Protein AF-A0A2T5E1T7-F1 (afdb_monomer)

Organism: Vibrio splendidus (NCBI:txid29497)

Sequence (67 aa):
MELPNLEEFRMVGVAFPLVDPSELPPKWERVFDEFMRGQSVPHPIYVYAHGWNSFCVRVKQGDIKID

Radius of gyration: 11.61 Å; Cα contacts (8 Å, |Δi|>4): 65; chains: 1; bounding box: 28×24×32 Å

Mean predicted aligned error: 3.51 Å

Foldseek 3Di:
DDDDDWDWDDDPPDPATKTFLVPD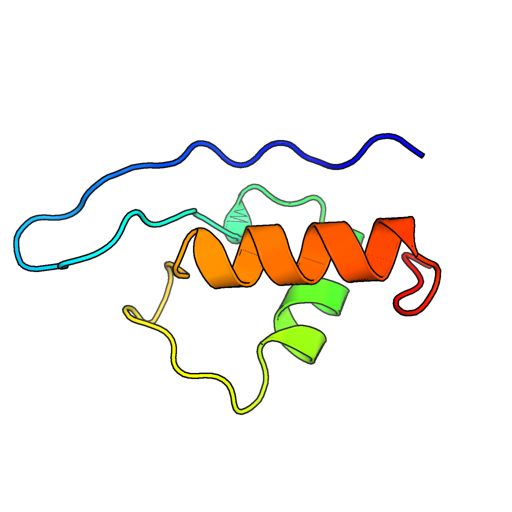DPLSSVQLVVQCVPPDAPDPGIRGVVSVVVVVVCVVVVVGDRD

Nearest PDB structures (foldseek):
  2l4h-assembly1_A  TM=5.300E-01  e=8.392E+00  Homo sapiens

Structure (mmCIF, N/CA/C/O backbone):
data_AF-A0A2T5E1T7-F1
#
_entry.id   AF-A0A2T5E1T7-F1
#
loop_
_atom_site.group_PDB
_atom_site.id
_atom_site.type_symbol
_atom_site.label_atom_id
_atom_site.label_alt_id
_atom_site.label_comp_id
_atom_site.label_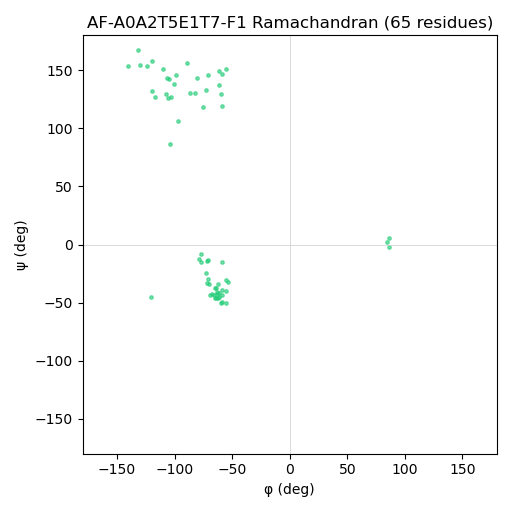asym_id
_atom_site.label_entity_id
_atom_site.label_seq_id
_atom_site.pdbx_PDB_ins_code
_atom_site.Cartn_x
_atom_site.Cartn_y
_atom_site.Cartn_z
_atom_site.occupancy
_atom_site.B_iso_or_equiv
_atom_site.auth_seq_id
_atom_site.auth_comp_id
_atom_site.auth_asym_id
_atom_site.auth_atom_id
_atom_site.pdbx_PDB_model_num
ATOM 1 N N . MET A 1 1 ? -11.501 9.849 7.691 1.00 65.56 1 MET A N 1
ATOM 2 C CA . MET A 1 1 ? -10.083 9.458 7.807 1.00 65.56 1 MET A CA 1
ATOM 3 C C . MET A 1 1 ? -9.418 9.841 6.503 1.00 65.56 1 MET A C 1
ATOM 5 O O . MET A 1 1 ? -9.940 9.467 5.459 1.00 65.56 1 MET A O 1
ATOM 9 N N . GLU A 1 2 ? -8.355 10.632 6.557 1.00 80.88 2 GLU A N 1
ATOM 10 C CA . GLU A 1 2 ? -7.558 10.951 5.371 1.00 80.88 2 GLU A CA 1
ATOM 11 C C . GLU A 1 2 ? -6.507 9.853 5.186 1.00 80.88 2 GLU A C 1
ATOM 13 O O . GLU A 1 2 ? -5.858 9.451 6.152 1.00 80.88 2 GLU A O 1
ATOM 18 N N . LEU A 1 3 ? -6.410 9.312 3.970 1.00 88.06 3 LEU A N 1
ATOM 19 C CA . LEU A 1 3 ? -5.372 8.345 3.618 1.00 88.06 3 LEU A CA 1
ATOM 20 C C . LEU A 1 3 ? -4.076 9.106 3.306 1.00 88.06 3 LEU A C 1
ATOM 22 O O . LEU A 1 3 ? -4.157 10.160 2.668 1.00 88.06 3 LEU A O 1
ATOM 26 N N . PRO A 1 4 ? -2.900 8.573 3.676 1.00 91.94 4 PRO A N 1
ATOM 27 C CA . PRO A 1 4 ? -1.635 9.059 3.146 1.00 91.94 4 PRO A CA 1
ATOM 28 C C . PRO A 1 4 ? -1.653 9.014 1.618 1.00 91.94 4 PRO A C 1
ATOM 30 O O . PRO A 1 4 ? -2.320 8.169 1.018 1.00 91.94 4 PRO A O 1
ATOM 33 N N . ASN A 1 5 ? -0.913 9.914 0.986 1.00 91.25 5 ASN A N 1
ATOM 34 C CA . ASN A 1 5 ? -0.674 9.850 -0.446 1.00 91.25 5 ASN A CA 1
ATOM 35 C C . ASN A 1 5 ? 0.758 9.374 -0.670 1.00 91.25 5 ASN A C 1
ATOM 37 O O . ASN A 1 5 ? 1.675 9.990 -0.137 1.00 91.25 5 ASN A O 1
ATOM 41 N N . LEU A 1 6 ? 0.925 8.311 -1.453 1.00 93.62 6 LEU A N 1
ATOM 42 C CA . LEU A 1 6 ? 2.227 7.868 -1.941 1.00 93.62 6 LEU A CA 1
ATOM 43 C C . LEU A 1 6 ? 2.312 8.190 -3.427 1.00 93.62 6 LEU A C 1
ATOM 45 O O . LEU A 1 6 ? 1.390 7.860 -4.177 1.00 93.62 6 LEU A O 1
ATOM 49 N N . GLU A 1 7 ? 3.389 8.845 -3.847 1.00 94.94 7 GLU A N 1
ATOM 50 C CA . GLU A 1 7 ? 3.577 9.181 -5.254 1.00 94.94 7 GLU A CA 1
ATOM 51 C C . GLU A 1 7 ? 3.919 7.926 -6.068 1.00 94.94 7 GLU A C 1
ATOM 53 O O . GLU A 1 7 ? 4.768 7.116 -5.689 1.00 94.94 7 GLU A O 1
ATOM 58 N N . GLU A 1 8 ? 3.237 7.754 -7.202 1.00 95.31 8 GLU A N 1
ATOM 59 C CA . GLU A 1 8 ? 3.529 6.659 -8.120 1.00 95.31 8 GLU A CA 1
ATOM 60 C C . GLU A 1 8 ? 4.713 7.014 -9.021 1.00 95.31 8 GLU A C 1
ATOM 62 O O . GLU A 1 8 ? 4.713 8.039 -9.703 1.00 95.31 8 GLU A O 1
ATOM 67 N N . PHE A 1 9 ? 5.684 6.111 -9.119 1.00 94.75 9 PHE A N 1
ATOM 68 C CA . PHE A 1 9 ? 6.817 6.256 -10.028 1.00 94.75 9 PHE A CA 1
ATOM 69 C C . PHE A 1 9 ? 7.066 4.983 -10.842 1.00 94.75 9 PHE A C 1
ATOM 71 O O . PHE A 1 9 ? 6.509 3.912 -10.590 1.00 94.75 9 PHE A O 1
ATOM 78 N N . ARG A 1 10 ? 7.904 5.097 -11.879 1.00 93.31 10 ARG A N 1
ATOM 79 C CA . ARG A 1 10 ? 8.295 3.971 -12.738 1.00 93.31 10 ARG A CA 1
ATOM 80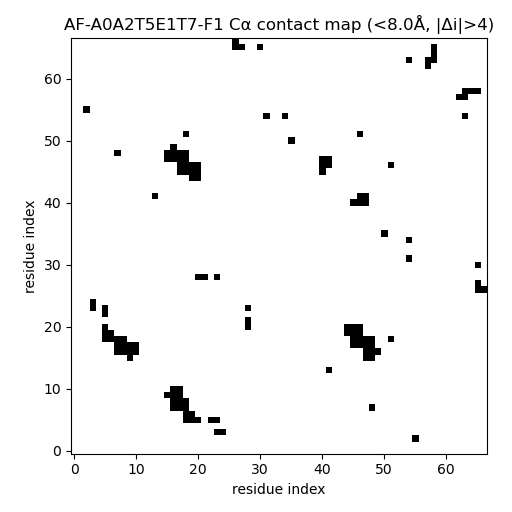 C C . ARG A 1 10 ? 9.796 3.751 -12.681 1.00 93.31 10 ARG A C 1
ATOM 82 O O . ARG A 1 10 ? 10.569 4.686 -12.864 1.00 93.31 10 ARG A O 1
ATOM 89 N N . MET A 1 11 ? 10.193 2.496 -12.495 1.00 90.00 11 MET A N 1
ATOM 90 C CA . MET A 1 11 ? 11.590 2.072 -12.522 1.00 90.00 11 MET A CA 1
ATOM 91 C C . MET A 1 11 ? 11.885 1.307 -13.814 1.00 90.00 11 MET A C 1
ATOM 93 O O . MET A 1 11 ? 11.045 0.552 -14.310 1.00 90.00 11 MET A O 1
ATOM 97 N N . VAL A 1 12 ? 13.082 1.496 -14.374 1.00 90.12 12 VAL A N 1
ATOM 98 C CA . VAL A 1 12 ? 13.506 0.790 -15.592 1.00 90.12 12 VAL A CA 1
ATOM 99 C C . VAL A 1 12 ? 13.493 -0.720 -15.343 1.00 90.12 12 VAL A C 1
ATOM 101 O O . VAL A 1 12 ? 14.057 -1.196 -14.364 1.00 90.12 12 VAL A O 1
ATOM 104 N N . GLY A 1 13 ? 12.845 -1.470 -16.237 1.00 87.19 13 GLY A N 1
ATOM 105 C CA . GLY A 1 13 ? 12.730 -2.928 -16.134 1.00 87.19 13 GLY A CA 1
ATOM 106 C C . GLY A 1 13 ? 11.553 -3.426 -15.288 1.00 87.19 13 GLY A C 1
ATOM 107 O O . GLY A 1 13 ? 11.325 -4.632 -15.240 1.00 87.19 13 GLY A O 1
ATOM 108 N N . VAL A 1 14 ? 10.767 -2.534 -14.677 1.00 88.06 14 VAL A N 1
ATOM 109 C CA . VAL A 1 14 ? 9.550 -2.898 -13.939 1.00 88.06 14 VAL A CA 1
ATOM 110 C C . VAL A 1 14 ? 8.314 -2.574 -14.778 1.00 88.06 14 VAL A C 1
ATOM 112 O O . VAL A 1 14 ? 8.147 -1.458 -15.264 1.00 88.06 14 VAL A O 1
ATOM 115 N N . ALA A 1 15 ? 7.434 -3.562 -14.956 1.00 88.69 15 ALA A N 1
ATOM 116 C CA . ALA A 1 15 ? 6.275 -3.449 -15.847 1.00 88.69 15 ALA A CA 1
ATOM 117 C C . ALA A 1 15 ? 5.147 -2.545 -15.312 1.00 88.69 15 ALA A C 1
ATOM 119 O O . ALA A 1 15 ? 4.365 -2.008 -16.096 1.00 88.69 15 ALA A O 1
ATOM 120 N N . PHE A 1 16 ? 5.056 -2.376 -13.992 1.00 90.75 16 PHE A N 1
ATOM 121 C CA . PHE A 1 16 ? 3.957 -1.680 -13.319 1.00 90.75 16 PHE A CA 1
ATOM 122 C C . PHE A 1 16 ? 4.474 -0.530 -12.444 1.00 90.75 16 PHE A C 1
ATOM 124 O O . PHE A 1 16 ? 5.618 -0.591 -11.989 1.00 90.75 16 PHE A O 1
ATOM 131 N N . PRO A 1 17 ? 3.650 0.509 -12.200 1.00 94.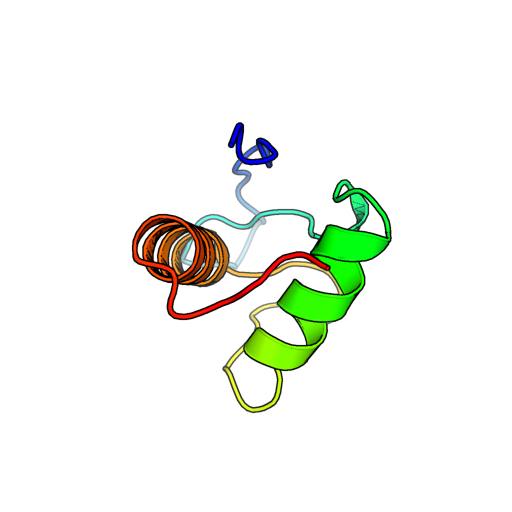38 17 PRO A N 1
ATOM 132 C CA . PRO A 1 17 ? 4.013 1.603 -11.308 1.00 94.38 17 PRO A CA 1
ATOM 133 C C . PRO A 1 17 ? 4.265 1.115 -9.881 1.00 94.38 17 PRO A C 1
ATOM 135 O O . PRO A 1 17 ? 3.677 0.131 -9.413 1.00 94.38 17 PRO A O 1
ATOM 138 N N . LEU A 1 18 ? 5.154 1.833 -9.210 1.00 94.38 18 LEU A N 1
ATOM 139 C CA . LEU A 1 18 ? 5.646 1.564 -7.872 1.00 94.38 18 LEU A CA 1
ATOM 140 C C . LEU A 1 18 ? 5.317 2.722 -6.940 1.00 94.38 18 LEU A C 1
ATOM 142 O O . LEU A 1 18 ? 5.143 3.847 -7.396 1.00 94.38 18 LEU A O 1
ATOM 146 N N . VAL A 1 19 ? 5.289 2.433 -5.646 1.00 94.94 19 VAL A N 1
ATOM 147 C CA . VAL A 1 19 ? 5.253 3.423 -4.569 1.00 94.94 19 VAL A CA 1
ATOM 148 C C . VAL A 1 19 ? 6.331 3.098 -3.537 1.00 94.94 19 VAL A C 1
ATOM 150 O O . VAL A 1 19 ? 6.743 1.937 -3.408 1.00 94.94 19 VAL A O 1
ATOM 153 N N . ASP A 1 20 ? 6.782 4.120 -2.812 1.00 93.88 20 ASP A N 1
ATOM 154 C CA . ASP A 1 20 ? 7.712 3.971 -1.694 1.00 93.88 20 ASP A CA 1
ATOM 155 C C . ASP A 1 20 ? 6.939 3.936 -0.362 1.00 93.88 20 ASP A C 1
ATOM 157 O O . ASP A 1 20 ? 6.435 4.964 0.089 1.00 93.88 20 ASP A O 1
ATOM 161 N N . PRO A 1 21 ? 6.803 2.765 0.285 1.00 91.88 21 PRO A N 1
ATOM 162 C CA . PRO A 1 21 ? 6.074 2.656 1.542 1.00 91.88 21 PRO A CA 1
ATOM 163 C C . PRO A 1 21 ? 6.817 3.296 2.723 1.00 91.88 21 PRO A C 1
ATOM 165 O O . PRO A 1 21 ? 6.193 3.504 3.760 1.00 91.88 21 PRO A O 1
ATOM 168 N N . SER A 1 22 ? 8.108 3.629 2.590 1.00 90.38 22 SER A N 1
ATOM 169 C CA . SER A 1 22 ? 8.879 4.285 3.657 1.00 90.38 22 SER A CA 1
ATOM 170 C C . SER A 1 22 ? 8.482 5.749 3.880 1.00 90.38 22 SER A C 1
ATOM 172 O O . SER A 1 22 ? 8.795 6.326 4.919 1.00 90.38 22 SER A O 1
ATOM 174 N N . GLU A 1 23 ? 7.734 6.345 2.946 1.00 90.94 23 GLU A N 1
ATOM 175 C CA . GLU A 1 23 ? 7.137 7.675 3.108 1.00 90.94 23 GLU A CA 1
ATOM 176 C C . GLU A 1 23 ? 5.880 7.654 3.999 1.00 90.94 23 GLU A C 1
ATOM 178 O O . GLU A 1 23 ? 5.340 8.704 4.363 1.00 90.94 23 GLU A O 1
ATOM 183 N N . LEU A 1 24 ? 5.387 6.465 4.368 1.00 92.81 24 LEU A N 1
ATOM 184 C CA . LEU A 1 24 ? 4.224 6.333 5.235 1.00 92.81 24 LEU A CA 1
ATOM 185 C C . LEU A 1 24 ? 4.550 6.748 6.675 1.00 92.81 24 LEU A C 1
ATOM 187 O O . LEU A 1 24 ? 5.625 6.455 7.196 1.00 92.81 24 LEU A O 1
ATOM 191 N N . PRO A 1 25 ? 3.587 7.345 7.401 1.00 92.88 25 PRO A N 1
ATOM 192 C CA . PRO A 1 25 ? 3.739 7.510 8.837 1.00 92.88 25 PRO A CA 1
ATOM 193 C C . PRO A 1 25 ? 3.911 6.138 9.519 1.00 92.88 25 PRO A C 1
ATOM 195 O O . PRO A 1 25 ? 3.230 5.189 9.119 1.00 92.88 25 PRO A O 1
ATOM 198 N N . PRO A 1 26 ? 4.689 6.022 10.614 1.00 90.81 26 PRO A N 1
ATOM 199 C CA . PRO 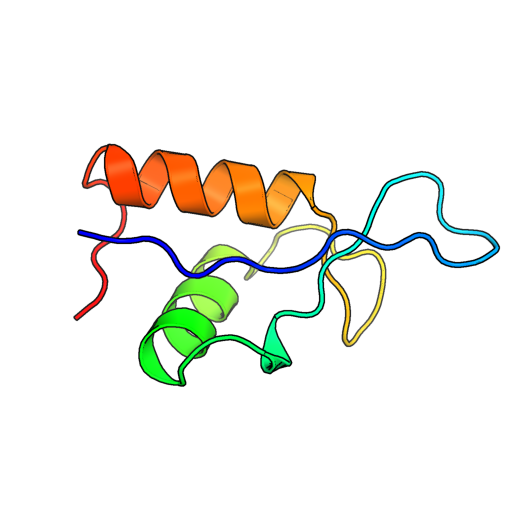A 1 26 ? 5.085 4.724 11.184 1.00 90.81 26 PRO A CA 1
ATOM 200 C C . PRO A 1 26 ? 3.930 3.757 11.493 1.00 90.81 26 PRO A C 1
ATOM 202 O O . PRO A 1 26 ? 4.063 2.540 11.387 1.00 90.81 26 PRO A O 1
ATOM 205 N N . LYS A 1 27 ? 2.758 4.289 11.870 1.00 91.31 27 LYS A N 1
ATOM 206 C CA . LYS A 1 27 ? 1.553 3.475 12.099 1.00 91.31 27 LYS A CA 1
ATOM 207 C C . LYS A 1 27 ? 1.033 2.819 10.820 1.00 91.31 27 LYS A C 1
ATOM 209 O O . LYS A 1 27 ? 0.657 1.652 10.841 1.00 91.31 27 LYS A O 1
ATOM 214 N N . TRP A 1 28 ? 0.999 3.581 9.731 1.00 93.88 28 TRP A N 1
ATOM 215 C CA . TRP A 1 28 ? 0.549 3.114 8.425 1.00 93.88 28 TRP A CA 1
ATOM 216 C C . TRP A 1 28 ? 1.543 2.125 7.837 1.00 93.88 28 TRP A C 1
ATOM 218 O O . TRP A 1 28 ? 1.121 1.084 7.352 1.00 93.88 28 TRP A O 1
ATOM 228 N N . GLU A 1 29 ? 2.838 2.423 7.950 1.00 92.25 29 GLU A N 1
ATOM 229 C CA . GLU A 1 29 ? 3.920 1.551 7.495 1.00 92.25 29 GLU A CA 1
ATOM 230 C C . GLU A 1 29 ? 3.811 0.157 8.122 1.00 92.25 29 GLU A C 1
ATOM 232 O O . GLU A 1 29 ? 3.755 -0.836 7.403 1.00 92.25 29 GLU A O 1
ATOM 237 N N . ARG A 1 30 ? 3.663 0.075 9.453 1.00 92.19 30 ARG A N 1
ATOM 238 C CA . ARG A 1 30 ? 3.531 -1.208 10.159 1.00 92.19 30 ARG A CA 1
ATOM 239 C C . ARG A 1 30 ? 2.332 -2.026 9.676 1.00 92.19 30 ARG A C 1
ATOM 241 O O . ARG A 1 30 ? 2.464 -3.215 9.406 1.00 92.19 30 ARG A O 1
ATOM 248 N N . VAL A 1 31 ? 1.154 -1.407 9.593 1.00 94.81 31 VAL A N 1
ATOM 249 C CA . VAL A 1 31 ? -0.074 -2.116 9.189 1.00 94.81 31 VAL A CA 1
ATOM 250 C C . VAL A 1 31 ? -0.022 -2.497 7.707 1.00 94.81 31 VAL A C 1
ATOM 252 O O . VAL A 1 31 ? -0.522 -3.551 7.311 1.00 94.81 31 VAL A O 1
ATOM 255 N N . PHE A 1 32 ? 0.605 -1.663 6.879 1.00 94.19 32 PHE A N 1
ATOM 256 C CA . PHE A 1 32 ? 0.819 -1.957 5.471 1.00 94.19 32 PHE A CA 1
ATOM 257 C C . PHE A 1 32 ? 1.807 -3.116 5.271 1.00 94.19 32 PHE A C 1
ATOM 259 O O . PHE A 1 32 ? 1.520 -4.011 4.481 1.00 94.19 32 PHE A O 1
ATOM 266 N N . ASP A 1 33 ? 2.907 -3.168 6.026 1.00 91.31 33 ASP A N 1
ATOM 267 C CA . ASP A 1 33 ? 3.856 -4.291 6.003 1.00 91.31 33 ASP A CA 1
ATOM 268 C C . ASP A 1 33 ? 3.174 -5.618 6.377 1.00 91.31 33 ASP A C 1
ATOM 270 O O . ASP A 1 33 ? 3.315 -6.630 5.686 1.00 91.31 33 ASP A O 1
ATOM 274 N N . GLU A 1 34 ? 2.326 -5.604 7.411 1.00 92.69 34 GLU A N 1
ATOM 275 C CA . GLU A 1 34 ? 1.517 -6.768 7.785 1.00 92.69 34 GLU A CA 1
ATOM 276 C C . GLU A 1 34 ? 0.558 -7.199 6.666 1.00 92.69 34 GLU A C 1
ATOM 278 O O . GLU A 1 34 ? 0.437 -8.395 6.390 1.00 92.69 34 GLU A O 1
ATOM 283 N N . PHE A 1 35 ? -0.090 -6.246 5.990 1.00 93.19 35 PHE A N 1
ATOM 284 C CA . PHE A 1 35 ? -0.964 -6.519 4.845 1.00 93.19 35 PHE A CA 1
ATOM 285 C C . PHE A 1 35 ? -0.207 -7.113 3.647 1.00 93.19 35 PHE A C 1
ATOM 287 O O . PHE A 1 35 ? -0.733 -7.983 2.947 1.00 93.19 35 PHE A O 1
ATOM 294 N N . MET A 1 36 ? 1.021 -6.652 3.409 1.00 91.12 36 MET A N 1
ATOM 295 C CA . MET A 1 36 ? 1.863 -7.097 2.300 1.00 91.12 36 MET A CA 1
ATOM 296 C C . MET A 1 36 ? 2.534 -8.448 2.563 1.00 91.12 36 MET A C 1
ATOM 298 O O . MET A 1 36 ? 3.047 -9.070 1.628 1.00 91.12 36 MET A O 1
ATOM 302 N N . ARG A 1 37 ? 2.513 -8.955 3.801 1.00 89.50 37 ARG A N 1
ATOM 303 C CA . ARG A 1 37 ? 3.114 -10.246 4.145 1.00 89.50 37 ARG A CA 1
ATOM 304 C C . ARG A 1 37 ? 2.496 -11.378 3.315 1.00 89.50 37 ARG A C 1
ATOM 306 O O . ARG A 1 37 ? 1.306 -11.668 3.397 1.00 89.50 37 ARG A O 1
ATOM 313 N N . GLY A 1 38 ? 3.338 -12.053 2.533 1.00 83.94 38 GLY A N 1
ATOM 314 C CA . GLY A 1 38 ? 2.923 -13.142 1.641 1.00 83.94 38 GLY A CA 1
ATOM 315 C C . GLY A 1 38 ? 2.397 -12.684 0.276 1.00 83.94 38 GLY A C 1
ATOM 316 O O . GLY A 1 38 ? 2.019 -13.528 -0.535 1.00 83.94 38 GLY A O 1
ATOM 317 N N . GLN A 1 39 ? 2.394 -11.379 -0.007 1.00 84.94 39 GLN A N 1
ATOM 318 C CA . GLN A 1 39 ? 2.123 -10.846 -1.340 1.00 84.94 39 GLN A CA 1
ATOM 319 C C . GLN A 1 39 ? 3.407 -10.719 -2.166 1.00 84.94 39 GLN A C 1
ATOM 321 O O . GLN A 1 39 ? 4.513 -10.605 -1.639 1.00 84.94 39 GLN A O 1
ATOM 326 N N . SER A 1 40 ? 3.262 -10.733 -3.491 1.00 76.19 40 SER A N 1
ATOM 327 C CA . SER A 1 40 ? 4.383 -10.521 -4.406 1.00 76.19 40 SER A CA 1
ATOM 328 C C . SER A 1 40 ? 4.766 -9.042 -4.455 1.00 76.19 40 SER A C 1
ATOM 330 O O . SER A 1 40 ? 3.966 -8.210 -4.887 1.00 76.19 40 SER A O 1
ATOM 332 N N . VAL A 1 41 ? 6.002 -8.727 -4.060 1.00 75.50 41 VAL A N 1
ATOM 333 C CA . VAL A 1 41 ? 6.592 -7.389 -4.207 1.00 75.50 41 VAL A CA 1
ATOM 334 C C . VAL A 1 41 ? 7.614 -7.368 -5.353 1.00 75.50 41 VAL A C 1
ATOM 336 O O . VAL A 1 41 ? 8.331 -8.350 -5.547 1.00 75.50 41 VAL A O 1
ATOM 339 N N . PRO A 1 42 ? 7.688 -6.276 -6.133 1.00 75.38 42 PRO A N 1
ATOM 340 C CA . PRO A 1 42 ? 8.639 -6.143 -7.238 1.00 75.38 42 PRO A CA 1
ATOM 341 C C . PRO A 1 42 ? 10.080 -5.941 -6.779 1.00 75.38 42 PRO A C 1
ATOM 343 O O . PRO A 1 42 ? 11.006 -6.342 -7.481 1.00 75.38 42 PRO A O 1
ATOM 346 N N . HIS A 1 43 ? 10.272 -5.259 -5.649 1.00 75.12 43 HIS A N 1
ATOM 347 C CA . HIS A 1 43 ? 11.576 -4.841 -5.153 1.00 75.12 43 HIS A CA 1
ATOM 348 C C . HIS A 1 43 ? 11.629 -5.004 -3.625 1.00 75.12 43 HIS A C 1
ATOM 350 O O . HIS A 1 43 ? 10.590 -4.886 -2.979 1.00 75.12 43 HIS A O 1
ATOM 356 N N . PRO A 1 44 ? 12.815 -5.202 -3.016 1.00 76.31 44 PRO A N 1
ATOM 357 C CA . PRO A 1 44 ? 12.959 -5.260 -1.556 1.00 76.31 44 PRO A CA 1
ATOM 358 C C . PRO A 1 44 ? 12.504 -4.007 -0.790 1.00 76.31 44 PRO A C 1
ATOM 360 O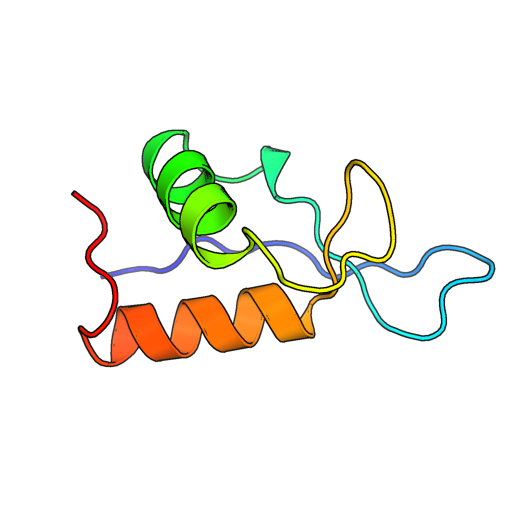 O . PRO A 1 44 ? 12.390 -4.059 0.426 1.00 76.31 44 PRO A O 1
ATOM 363 N N . ILE A 1 45 ? 12.308 -2.887 -1.493 1.00 84.50 45 ILE A N 1
ATOM 364 C CA . ILE A 1 45 ? 11.984 -1.570 -0.913 1.00 84.50 4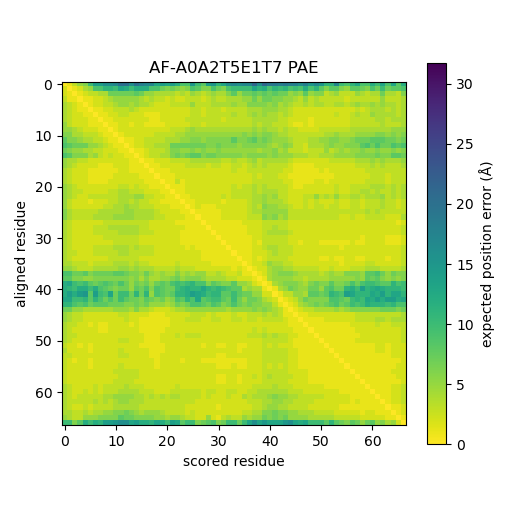5 ILE A CA 1
ATOM 365 C C . ILE A 1 45 ? 10.638 -1.073 -1.448 1.00 84.50 45 ILE A C 1
ATOM 367 O O . ILE A 1 45 ? 9.797 -0.611 -0.689 1.00 84.50 45 ILE A O 1
ATOM 371 N N . TYR A 1 46 ? 10.418 -1.200 -2.759 1.00 91.69 46 TYR A N 1
ATOM 372 C CA . TYR A 1 46 ? 9.243 -0.653 -3.424 1.00 91.69 46 TYR A CA 1
ATOM 373 C C . TYR A 1 46 ? 8.158 -1.696 -3.645 1.00 91.69 46 TYR A C 1
ATOM 375 O O . TYR A 1 46 ? 8.420 -2.852 -3.987 1.00 91.69 46 TYR A O 1
ATOM 383 N N . VAL A 1 47 ? 6.921 -1.233 -3.550 1.00 92.50 47 VAL A N 1
ATOM 384 C CA . VA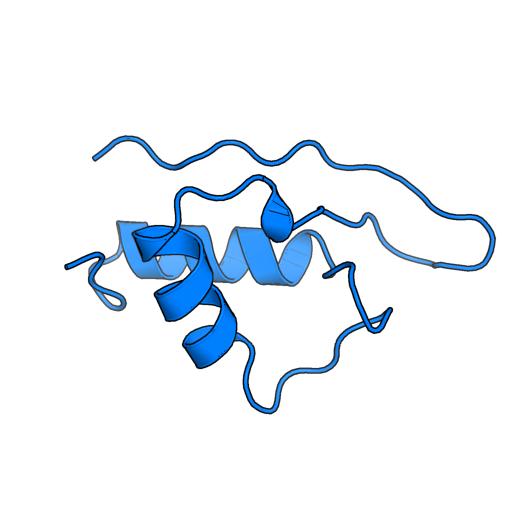L A 1 47 ? 5.706 -2.017 -3.768 1.00 92.50 47 VAL A CA 1
ATOM 385 C C . VAL A 1 47 ? 5.014 -1.575 -5.037 1.00 92.50 47 VAL A C 1
ATOM 387 O O . VAL A 1 47 ? 5.070 -0.409 -5.412 1.00 92.50 47 VAL A O 1
ATOM 390 N N . TYR A 1 48 ? 4.300 -2.493 -5.685 1.00 94.12 48 TYR A N 1
ATOM 391 C CA . TYR A 1 48 ? 3.404 -2.103 -6.766 1.00 94.12 48 TYR A CA 1
ATOM 392 C C . TYR A 1 48 ? 2.320 -1.156 -6.247 1.00 94.12 48 TYR A C 1
ATOM 394 O O . TYR A 1 48 ? 1.681 -1.444 -5.232 1.00 94.12 48 TYR A O 1
ATOM 402 N N . ALA A 1 49 ? 2.029 -0.097 -7.006 1.00 94.62 49 ALA A N 1
ATOM 403 C CA . ALA A 1 49 ? 0.950 0.841 -6.691 1.00 94.62 49 ALA A CA 1
ATOM 404 C C . ALA A 1 49 ? -0.408 0.130 -6.531 1.00 94.62 49 ALA A C 1
ATOM 406 O O . ALA A 1 49 ? -1.236 0.509 -5.709 1.00 94.62 49 ALA A O 1
ATOM 407 N N . HIS A 1 50 ? -0.616 -0.981 -7.245 1.00 94.00 50 HIS A N 1
ATOM 408 C CA . HIS A 1 50 ? -1.791 -1.837 -7.074 1.00 94.00 50 HIS A CA 1
ATOM 409 C C . HIS A 1 50 ? -1.946 -2.395 -5.645 1.00 94.00 50 HIS A C 1
ATOM 411 O O . HIS A 1 50 ? -3.066 -2.456 -5.131 1.00 94.00 50 HIS A O 1
ATOM 417 N N . GLY A 1 51 ? -0.845 -2.786 -4.993 1.00 93.75 51 GLY A N 1
ATOM 418 C CA . GLY A 1 51 ? -0.860 -3.266 -3.608 1.00 93.75 51 GLY A CA 1
ATOM 419 C C . GLY A 1 51 ? -1.292 -2.163 -2.644 1.00 93.75 51 GLY A C 1
ATOM 420 O O . GLY A 1 51 ? -2.201 -2.362 -1.838 1.00 93.75 51 GLY A O 1
ATOM 421 N N . TRP A 1 52 ? -0.731 -0.964 -2.813 1.00 95.06 52 TRP A N 1
ATOM 422 C CA 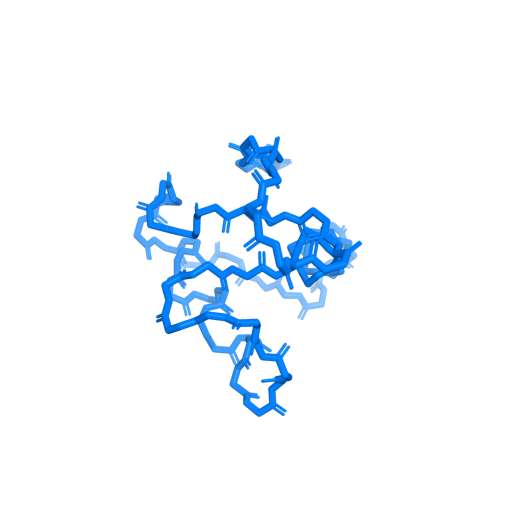. TRP A 1 52 ? -1.120 0.226 -2.056 1.00 95.06 52 TRP A CA 1
ATOM 423 C C . TRP A 1 52 ? -2.588 0.623 -2.267 1.00 95.06 52 TRP A C 1
ATOM 425 O O . TRP A 1 52 ? -3.324 0.850 -1.304 1.00 95.06 52 TRP A O 1
ATOM 435 N N . ASN A 1 53 ? -3.060 0.624 -3.514 1.00 94.88 53 ASN A N 1
ATOM 436 C CA . ASN A 1 53 ? -4.452 0.932 -3.839 1.00 94.88 53 ASN A CA 1
ATOM 437 C C . ASN A 1 53 ? -5.417 -0.094 -3.222 1.00 94.88 53 ASN A C 1
ATOM 439 O O . ASN A 1 53 ? -6.447 0.281 -2.657 1.00 94.88 53 ASN A O 1
ATOM 443 N N . SER A 1 54 ? -5.062 -1.382 -3.257 1.00 95.19 54 SER A N 1
ATOM 444 C CA . SER A 1 54 ? -5.844 -2.455 -2.628 1.00 95.19 54 SER A CA 1
ATOM 445 C C . SER A 1 54 ? -5.922 -2.295 -1.108 1.00 95.19 54 SER A C 1
ATOM 447 O O . SER A 1 54 ? -6.994 -2.450 -0.519 1.00 95.19 54 SER A O 1
ATOM 449 N N . PHE A 1 55 ? -4.803 -1.942 -0.474 1.00 95.38 55 PHE A N 1
ATOM 450 C CA . PHE A 1 55 ? -4.751 -1.631 0.950 1.00 95.38 55 PHE A CA 1
ATOM 451 C C . PHE A 1 55 ? -5.663 -0.450 1.307 1.00 95.38 55 PHE A C 1
ATOM 453 O O . PHE A 1 55 ? -6.520 -0.568 2.182 1.00 95.38 55 PHE A O 1
ATOM 460 N N . CYS A 1 56 ? -5.552 0.660 0.571 1.00 95.00 56 CYS A N 1
ATOM 461 C CA . CYS A 1 56 ? -6.370 1.858 0.761 1.00 95.00 56 CYS A CA 1
ATOM 462 C C . CYS A 1 56 ? -7.875 1.574 0.698 1.00 95.00 56 CYS A C 1
ATOM 464 O O . CYS A 1 56 ? -8.651 2.138 1.473 1.00 95.00 56 CYS A O 1
ATOM 466 N N . VAL A 1 57 ? -8.302 0.709 -0.226 1.00 95.56 57 VAL A N 1
ATOM 467 C CA . VAL A 1 57 ? -9.708 0.298 -0.351 1.00 95.56 57 VAL A CA 1
ATOM 468 C C . VAL A 1 57 ? -10.171 -0.454 0.897 1.00 95.56 57 VAL A C 1
ATOM 470 O O . VAL A 1 57 ? -11.215 -0.107 1.446 1.00 95.56 57 VAL A O 1
ATOM 473 N N . ARG A 1 58 ? -9.382 -1.410 1.399 1.00 95.69 58 ARG A N 1
ATOM 474 C CA . ARG A 1 58 ? -9.721 -2.175 2.612 1.00 95.69 58 ARG A CA 1
ATOM 475 C C . ARG A 1 58 ? -9.767 -1.307 3.868 1.00 95.69 58 ARG A C 1
ATOM 477 O O . ARG A 1 58 ? -10.654 -1.484 4.698 1.00 95.69 58 ARG A O 1
ATOM 484 N N . VAL A 1 59 ? -8.871 -0.325 3.989 1.00 95.50 59 VAL A N 1
ATOM 485 C CA . VAL A 1 59 ? -8.924 0.670 5.077 1.00 95.50 59 VAL A CA 1
ATOM 486 C C . VAL A 1 59 ? -10.213 1.490 4.997 1.00 95.50 59 VAL A C 1
ATOM 488 O O . VAL A 1 59 ? -10.911 1.650 5.994 1.00 95.50 59 VAL A O 1
ATOM 491 N N . LYS A 1 60 ? -10.583 1.966 3.800 1.00 94.06 60 LYS A N 1
ATOM 492 C CA . LYS A 1 60 ? -11.839 2.708 3.583 1.00 94.06 60 LYS A CA 1
ATOM 493 C C . LYS A 1 60 ? -13.086 1.878 3.892 1.00 94.06 60 LYS A C 1
ATOM 495 O O . LYS A 1 60 ? -14.077 2.439 4.350 1.00 94.06 60 LYS A O 1
ATOM 500 N N . GLN A 1 61 ? -13.043 0.574 3.635 1.00 95.12 61 GLN A N 1
ATOM 501 C CA . GLN A 1 61 ? -14.133 -0.360 3.933 1.00 95.12 61 GLN A CA 1
ATOM 502 C C . GLN A 1 61 ? -14.218 -0.728 5.423 1.00 95.12 61 GLN A C 1
ATOM 504 O O . GLN A 1 61 ? -15.252 -1.220 5.865 1.00 95.12 61 GLN A O 1
ATOM 509 N N . GLY A 1 62 ? -13.174 -0.440 6.207 1.00 94.69 62 GLY A N 1
ATOM 510 C CA . GLY A 1 62 ? -13.097 -0.778 7.629 1.00 94.69 62 GLY A CA 1
ATOM 511 C C . GLY A 1 62 ? -12.574 -2.189 7.912 1.00 94.69 62 GLY A C 1
ATOM 512 O O . GLY A 1 62 ? -12.536 -2.590 9.075 1.00 94.69 62 GLY A O 1
ATOM 513 N N . ASP A 1 63 ? -12.136 -2.916 6.880 1.00 95.75 63 ASP A N 1
ATOM 514 C CA . ASP A 1 63 ? -11.548 -4.257 7.000 1.00 95.75 63 ASP A CA 1
ATOM 515 C C . ASP A 1 63 ? -10.154 -4.212 7.640 1.00 95.75 63 ASP A C 1
ATOM 517 O O . ASP A 1 63 ? -9.727 -5.157 8.301 1.00 95.75 63 ASP A O 1
ATOM 521 N N . ILE A 1 64 ? -9.440 -3.102 7.436 1.00 94.88 64 ILE A N 1
ATOM 522 C CA . ILE A 1 64 ? -8.140 -2.820 8.045 1.00 94.88 64 ILE A CA 1
ATOM 523 C C . ILE A 1 64 ? -8.286 -1.584 8.925 1.00 94.88 64 ILE A C 1
ATOM 525 O O . ILE A 1 64 ? -8.734 -0.531 8.467 1.00 94.88 64 ILE A O 1
ATOM 529 N N . LYS A 1 65 ? -7.877 -1.710 10.187 1.00 93.44 65 LYS A N 1
ATOM 530 C CA . LYS A 1 65 ? -7.852 -0.606 11.146 1.00 93.44 65 LYS A CA 1
ATOM 531 C C . LYS A 1 65 ? -6.445 -0.049 11.278 1.00 93.44 65 LYS A C 1
ATOM 533 O O . LYS A 1 65 ? -5.477 -0.802 11.340 1.00 93.44 65 LYS A O 1
ATOM 538 N N . ILE A 1 66 ? -6.357 1.274 11.327 1.00 90.00 66 ILE A N 1
ATOM 539 C CA . ILE A 1 66 ? -5.112 2.001 11.554 1.00 90.00 66 ILE A CA 1
ATOM 540 C C . ILE A 1 66 ? -5.136 2.492 13.004 1.00 90.00 66 ILE A C 1
ATOM 542 O O . ILE A 1 66 ? -5.606 3.599 13.269 1.00 90.00 66 ILE A O 1
ATOM 546 N N . ASP A 1 67 ? -4.685 1.640 13.928 1.00 78.00 67 ASP A N 1
ATOM 547 C CA . ASP A 1 67 ? -4.650 1.901 15.378 1.00 78.00 67 ASP A CA 1
ATOM 548 C C . ASP A 1 67 ? -3.224 2.249 15.869 1.00 78.00 67 ASP A C 1
ATOM 550 O O . ASP A 1 67 ? -2.253 1.531 15.525 1.00 78.00 67 ASP A O 1
#

Secondary structure (DSSP, 8-state):
-PPP----B--TT-SS-EE-GGGS-HHHHHHHHHHHTTS--SSSS-EEHHHHHHHHHHHHHTSS---

pLDDT: mean 90.43, std 6.32, range [65.56, 95.75]

Solvent-accessible surface area (backbone atoms only — not comparable to full-atom values): 4295 Å² total; per-residue (Å²): 135,87,77,85,85,69,70,78,44,79,54,92,94,51,94,62,49,26,26,55,55,82,79,41,58,72,63,56,33,53,53,48,52,62,70,46,62,92,54,92,61,86,45,102,72,35,35,41,40,68,58,55,52,52,50,54,51,36,42,75,71,61,80,44,80,91,121